Protein AF-A0A5T2RUT2-F1 (afdb_monomer)

Radius of gyration: 15.32 Å; Cα contacts (8 Å, |Δi|>4): 101; chains: 1; bounding box: 31×26×52 Å

Foldseek 3Di:
DPPPDDDFPDPDKDFFFAKDQCVDLWHWDDDPDLDPPLDDPHSIDHRVSQVVSCVVVVHHTFGFDDDPNDTPDDDNHGGGDIDRDDVVVVVVVVVVD

pLDDT: mean 83.81, std 8.67, range [46.22, 92.75]

Sequence (97 aa):
MKNNIRFDLSDYLIHFFRDVNLETGSHIYLPEHCGFNNQHHACFIDAKYLLRLSLRSHKIFSSWSYRNGQRTVYGDSPVVCFTDMPIAAYLETGVRR

Solvent-accessible surface area (backbone atoms only — not comparable to full-atom values): 6435 Å² total; per-residue (Å²): 133,83,91,76,77,85,82,78,65,49,101,51,77,45,68,84,72,61,70,39,46,56,88,46,104,58,45,62,82,73,65,97,71,63,53,91,96,43,83,78,94,58,60,63,41,52,25,67,54,54,52,52,45,25,67,76,67,75,44,86,71,44,41,70,48,70,56,94,92,38,76,70,63,77,81,94,64,62,46,77,67,73,41,61,58,45,67,68,60,49,52,54,54,62,72,74,104

Mean predicted aligned error: 6.39 Å

Structure (mmCIF, N/CA/C/O backbone):
data_AF-A0A5T2RUT2-F1
#
_entry.id   AF-A0A5T2RUT2-F1
#
loop_
_atom_site.group_PDB
_atom_site.id
_atom_site.type_symbol
_atom_site.label_atom_id
_atom_site.label_alt_id
_atom_site.label_comp_id
_atom_site.label_asym_id
_atom_site.label_entity_id
_atom_site.label_seq_id
_atom_site.pdbx_PDB_ins_code
_atom_site.Cartn_x
_atom_site.Cartn_y
_atom_site.Cartn_z
_atom_site.occupancy
_atom_site.B_iso_or_equiv
_atom_site.auth_seq_id
_atom_site.auth_comp_id
_atom_site.auth_asym_id
_atom_site.auth_atom_id
_atom_site.pdbx_PDB_model_num
ATOM 1 N N . MET A 1 1 ? -2.423 -6.894 32.692 1.00 48.62 1 MET A N 1
ATOM 2 C CA . MET A 1 1 ? -3.480 -6.483 31.742 1.00 48.62 1 MET A CA 1
ATOM 3 C C . MET A 1 1 ? -3.324 -7.353 30.497 1.00 48.62 1 MET A C 1
ATOM 5 O O . MET A 1 1 ? -2.282 -7.266 29.862 1.00 48.62 1 MET A O 1
ATOM 9 N N . LYS A 1 2 ? -4.242 -8.292 30.221 1.00 46.22 2 LYS A N 1
ATOM 10 C CA . LYS A 1 2 ? -4.143 -9.151 29.025 1.00 46.22 2 LYS A CA 1
ATOM 11 C C . LYS A 1 2 ? -4.673 -8.360 27.830 1.00 46.22 2 LYS A C 1
ATOM 13 O O . LYS A 1 2 ? -5.882 -8.233 27.684 1.00 46.22 2 LYS A O 1
ATOM 18 N N . ASN A 1 3 ? -3.780 -7.832 27.001 1.00 56.50 3 ASN A N 1
ATOM 19 C CA . ASN A 1 3 ? -4.122 -7.066 25.799 1.00 56.50 3 ASN A CA 1
ATOM 20 C C . ASN A 1 3 ? -4.520 -7.995 24.626 1.00 56.50 3 ASN A C 1
ATOM 22 O O . ASN A 1 3 ? -4.056 -7.828 23.505 1.00 56.50 3 ASN A O 1
ATOM 26 N N . ASN A 1 4 ? -5.321 -9.029 24.916 1.00 69.12 4 ASN A N 1
ATOM 27 C CA . ASN A 1 4 ? -5.673 -10.106 23.979 1.00 69.12 4 ASN A CA 1
ATOM 28 C C . ASN A 1 4 ? -7.124 -10.010 23.480 1.00 69.12 4 ASN A C 1
ATOM 30 O O . ASN A 1 4 ? -7.567 -10.880 22.736 1.00 69.12 4 ASN A O 1
ATOM 34 N N . ILE A 1 5 ? -7.879 -8.999 23.916 1.00 70.56 5 ILE A N 1
ATOM 35 C CA . ILE A 1 5 ? -9.245 -8.762 23.446 1.00 70.56 5 ILE A CA 1
ATOM 36 C C . ILE A 1 5 ? -9.151 -7.747 22.313 1.00 70.56 5 ILE A C 1
ATOM 38 O O . ILE A 1 5 ? -8.792 -6.591 22.534 1.00 70.56 5 ILE A O 1
ATOM 42 N N . ARG A 1 6 ? -9.421 -8.213 21.095 1.00 67.12 6 ARG A N 1
ATOM 43 C CA . ARG A 1 6 ? -9.476 -7.380 19.898 1.00 67.12 6 ARG A CA 1
ATOM 44 C C . ARG A 1 6 ? -10.857 -6.728 19.820 1.00 67.12 6 ARG A C 1
ATOM 46 O O . ARG A 1 6 ? -11.861 -7.429 19.888 1.00 67.12 6 ARG A O 1
ATOM 53 N N . PHE A 1 7 ? -10.887 -5.403 19.713 1.00 72.38 7 PHE A N 1
ATOM 54 C CA . PHE A 1 7 ? -12.104 -4.630 19.476 1.00 72.38 7 PHE A CA 1
ATOM 55 C C . PHE A 1 7 ? -12.096 -4.182 18.023 1.00 72.38 7 PHE A C 1
ATOM 57 O O . PHE A 1 7 ? -11.311 -3.303 17.668 1.00 72.38 7 PHE A O 1
ATOM 64 N N . ASP A 1 8 ? -12.935 -4.817 17.211 1.00 78.62 8 ASP A N 1
ATOM 65 C CA . ASP A 1 8 ? -13.088 -4.445 15.812 1.00 78.62 8 ASP A CA 1
ATOM 66 C C . ASP A 1 8 ? -14.093 -3.290 15.686 1.00 78.62 8 ASP A C 1
ATOM 68 O O . ASP A 1 8 ? -15.153 -3.295 16.316 1.00 78.62 8 ASP A O 1
ATOM 72 N N . LEU A 1 9 ? -13.730 -2.263 14.920 1.00 81.31 9 LEU A N 1
ATOM 73 C CA . LEU A 1 9 ? -14.555 -1.072 14.689 1.00 81.31 9 LEU A CA 1
ATOM 74 C C . LEU A 1 9 ? -15.452 -1.227 13.454 1.00 81.31 9 LEU A C 1
ATOM 76 O O . LEU A 1 9 ? -16.380 -0.435 13.271 1.00 81.31 9 LEU A O 1
ATOM 80 N N . SER A 1 10 ? -15.174 -2.216 12.603 1.00 81.62 10 SER A N 1
ATOM 81 C CA . SER A 1 10 ? -15.958 -2.547 11.419 1.00 81.62 10 SER A CA 1
ATOM 82 C C . SER A 1 10 ? -15.763 -4.005 10.990 1.00 81.62 10 SER A C 1
ATOM 84 O O . SER A 1 10 ? -14.784 -4.651 11.350 1.00 81.62 10 SER A O 1
ATOM 86 N N . ASP A 1 11 ? -16.661 -4.506 10.140 1.00 84.50 11 ASP A N 1
ATOM 87 C CA . ASP A 1 11 ? -16.533 -5.839 9.530 1.00 84.50 11 ASP A CA 1
ATOM 88 C C . ASP A 1 11 ? -15.484 -5.889 8.397 1.00 84.50 11 ASP A C 1
ATOM 90 O O . ASP A 1 11 ? -15.310 -6.922 7.743 1.00 84.50 11 ASP A O 1
ATOM 94 N N . TYR A 1 12 ? -14.791 -4.777 8.120 1.00 84.00 12 TYR A N 1
ATOM 95 C CA . TYR A 1 12 ? -13.905 -4.634 6.969 1.00 84.00 12 TYR A CA 1
ATOM 96 C C . TYR A 1 12 ? -12.485 -4.248 7.376 1.00 84.00 12 TYR A C 1
ATOM 98 O O . TYR A 1 12 ? -12.248 -3.324 8.146 1.00 84.00 12 TYR A O 1
ATOM 106 N N . LEU A 1 13 ? -11.506 -4.903 6.752 1.00 87.81 13 LEU A N 1
ATOM 107 C CA . LEU A 1 13 ? -10.115 -4.471 6.803 1.00 87.81 13 LEU A CA 1
ATOM 108 C C . LEU A 1 13 ? -9.792 -3.620 5.581 1.00 87.81 13 LEU A C 1
ATOM 110 O O . LEU A 1 13 ? -10.037 -4.018 4.442 1.00 87.81 13 LEU A O 1
ATOM 114 N N . ILE A 1 14 ? -9.190 -2.462 5.821 1.00 87.31 14 ILE A N 1
ATOM 115 C CA . ILE A 1 14 ? -8.832 -1.512 4.774 1.00 87.31 14 ILE A CA 1
ATOM 116 C C . ILE A 1 14 ? -7.324 -1.566 4.543 1.00 87.31 14 ILE A C 1
ATOM 118 O O . ILE A 1 14 ? -6.527 -1.426 5.472 1.00 87.31 14 ILE A O 1
ATOM 122 N N . HIS A 1 15 ? -6.935 -1.724 3.280 1.00 90.38 15 HIS A N 1
ATOM 123 C CA . HIS A 1 15 ? -5.583 -1.475 2.793 1.00 90.38 15 HIS A CA 1
ATOM 124 C C . HIS A 1 15 ? -5.616 -0.267 1.855 1.00 90.38 15 HIS A C 1
ATOM 126 O O . HIS A 1 15 ? -6.525 -0.148 1.034 1.00 90.38 15 HIS A O 1
ATOM 132 N N . PHE A 1 16 ? -4.630 0.622 1.961 1.00 87.69 16 PHE A N 1
ATOM 133 C CA . PHE A 1 16 ? -4.544 1.813 1.120 1.00 87.69 16 PHE A CA 1
ATOM 134 C C . PHE A 1 16 ? -3.203 1.881 0.397 1.00 87.69 16 PHE A C 1
ATOM 136 O O . PHE A 1 16 ? -2.164 1.502 0.935 1.00 87.69 16 PHE A O 1
ATOM 143 N N . PHE A 1 17 ? -3.235 2.430 -0.815 1.00 90.44 17 PHE A N 1
ATOM 144 C CA . PHE A 1 17 ? -2.043 2.742 -1.592 1.00 90.44 17 PHE A CA 1
ATOM 145 C C . PHE A 1 17 ? -1.698 4.225 -1.457 1.00 90.44 17 PHE A C 1
ATOM 147 O O . PHE A 1 17 ? -2.566 5.065 -1.217 1.00 90.44 17 PHE A O 1
ATOM 154 N N . ARG A 1 18 ? -0.416 4.541 -1.623 1.00 88.94 18 ARG A N 1
ATOM 155 C CA . ARG A 1 18 ? 0.118 5.903 -1.701 1.00 88.94 18 ARG A CA 1
ATOM 156 C C . ARG A 1 18 ? 0.956 6.030 -2.963 1.00 88.94 18 ARG A C 1
ATOM 158 O O . ARG A 1 18 ? 1.371 5.010 -3.512 1.00 88.94 18 ARG A O 1
ATOM 165 N N . ASP A 1 19 ? 1.253 7.256 -3.359 1.00 90.38 19 ASP A N 1
ATOM 166 C CA . ASP A 1 19 ? 2.230 7.481 -4.414 1.00 90.38 19 ASP A CA 1
ATOM 167 C C . ASP A 1 19 ? 3.625 7.102 -3.907 1.00 90.38 19 ASP A C 1
ATOM 169 O O . ASP A 1 19 ? 3.959 7.328 -2.735 1.00 90.38 19 ASP A O 1
ATOM 173 N N . VAL A 1 20 ? 4.432 6.484 -4.765 1.00 90.62 20 VAL A N 1
ATOM 174 C CA . VAL A 1 20 ? 5.746 5.933 -4.417 1.00 90.62 20 VAL A CA 1
ATOM 175 C C . VAL A 1 20 ? 6.797 6.443 -5.386 1.00 90.62 20 VAL A C 1
ATOM 177 O O . VAL A 1 20 ? 6.620 6.367 -6.593 1.00 90.62 20 VAL A O 1
ATOM 180 N N . ASN A 1 21 ? 7.933 6.887 -4.851 1.00 89.75 21 ASN A N 1
ATOM 181 C CA . ASN A 1 21 ? 9.134 7.126 -5.638 1.00 89.75 21 ASN A CA 1
ATOM 182 C C . ASN A 1 21 ? 10.111 5.953 -5.449 1.00 89.75 21 ASN A C 1
ATOM 184 O O . ASN A 1 21 ? 10.604 5.727 -4.339 1.00 89.75 21 ASN A O 1
ATOM 188 N N . LEU A 1 22 ? 10.375 5.219 -6.530 1.00 87.94 22 LEU A N 1
ATOM 189 C CA . LEU A 1 22 ? 11.245 4.041 -6.558 1.00 87.94 22 LEU A CA 1
ATOM 190 C C . LEU A 1 22 ? 12.735 4.366 -6.361 1.00 87.94 22 LEU A C 1
ATOM 192 O O . LEU A 1 22 ? 13.497 3.476 -6.006 1.00 87.94 22 LEU A O 1
ATOM 196 N N . GLU A 1 23 ? 13.153 5.621 -6.528 1.00 87.62 23 GLU A N 1
ATOM 197 C CA . GLU A 1 23 ? 14.548 6.054 -6.332 1.00 87.62 23 GLU A CA 1
ATOM 198 C C . GLU A 1 23 ? 14.866 6.409 -4.873 1.00 87.62 23 GLU A C 1
ATOM 200 O O . GLU A 1 23 ? 16.007 6.692 -4.514 1.00 87.62 23 GLU A O 1
ATOM 205 N N . THR A 1 24 ? 13.854 6.410 -4.006 1.00 83.12 24 THR A N 1
ATOM 206 C CA . THR A 1 24 ? 14.025 6.744 -2.589 1.00 83.12 24 THR A CA 1
ATOM 207 C C . THR A 1 24 ? 14.254 5.494 -1.739 1.00 83.12 24 THR A C 1
ATOM 209 O O . THR A 1 24 ? 13.926 4.371 -2.125 1.00 83.12 24 THR A O 1
ATOM 212 N N . GLY A 1 25 ? 14.715 5.683 -0.499 1.00 77.25 25 GLY A N 1
ATOM 213 C CA . GLY A 1 25 ? 14.826 4.615 0.510 1.00 77.25 25 GLY A CA 1
ATOM 214 C C . GLY A 1 25 ? 13.486 4.010 0.960 1.00 77.25 25 GLY A C 1
ATOM 215 O O . GLY A 1 25 ? 13.410 3.354 1.994 1.00 77.25 25 GLY A O 1
ATOM 216 N N . SER A 1 26 ? 12.394 4.273 0.245 1.00 80.62 26 SER A N 1
ATOM 217 C CA . SER A 1 26 ? 11.064 3.724 0.510 1.00 80.62 26 SER A CA 1
ATOM 218 C C . SER A 1 26 ? 10.382 3.247 -0.767 1.00 80.62 26 SER A C 1
ATOM 220 O O . SER A 1 26 ? 9.165 3.392 -0.938 1.00 80.62 26 SER A O 1
ATOM 222 N N . HIS A 1 27 ? 11.194 2.666 -1.647 1.00 84.88 27 HIS A N 1
ATOM 223 C CA . HIS A 1 27 ? 10.750 1.906 -2.800 1.00 84.88 27 HIS A CA 1
ATOM 224 C C . HIS A 1 27 ? 9.904 0.698 -2.377 1.00 84.88 27 HIS A C 1
ATOM 226 O O . HIS A 1 27 ? 9.944 0.231 -1.233 1.00 84.88 27 HIS A O 1
ATOM 232 N N . ILE A 1 28 ? 9.123 0.206 -3.330 1.00 89.31 28 ILE A N 1
ATOM 233 C CA . ILE A 1 28 ? 8.330 -1.014 -3.207 1.00 89.31 28 ILE A CA 1
ATOM 234 C C . ILE A 1 28 ? 8.858 -2.051 -4.191 1.00 89.31 28 ILE A C 1
ATOM 236 O O . ILE A 1 28 ? 9.470 -1.705 -5.200 1.00 89.31 28 ILE A O 1
ATOM 240 N N . TYR A 1 29 ? 8.574 -3.318 -3.918 1.00 86.50 29 TYR A N 1
ATOM 241 C CA . TYR A 1 29 ? 8.922 -4.405 -4.821 1.00 86.50 29 TYR A CA 1
ATOM 242 C C . TYR A 1 29 ? 7.771 -4.650 -5.794 1.00 86.50 29 TYR A C 1
ATOM 244 O O . TYR A 1 29 ? 6.712 -5.152 -5.411 1.00 86.50 29 TYR A O 1
ATOM 252 N N . LEU A 1 30 ? 7.980 -4.277 -7.055 1.00 85.12 30 LEU A N 1
ATOM 253 C CA . LEU A 1 30 ? 7.069 -4.596 -8.149 1.00 85.12 30 LEU A CA 1
ATOM 254 C C . LEU A 1 30 ? 7.550 -5.857 -8.880 1.00 85.12 30 LEU A C 1
ATOM 256 O O . LEU A 1 30 ? 8.755 -6.098 -8.954 1.00 85.12 30 LEU A O 1
ATOM 260 N N . PRO A 1 31 ? 6.631 -6.675 -9.418 1.00 82.50 31 PRO A N 1
ATOM 261 C CA . PRO A 1 31 ? 7.010 -7.801 -10.254 1.00 82.50 31 PRO A CA 1
ATOM 262 C C . PRO A 1 31 ? 7.640 -7.289 -11.552 1.00 82.50 31 PRO A C 1
ATOM 264 O O . PRO A 1 31 ? 7.176 -6.297 -12.116 1.00 82.50 31 PRO A O 1
ATOM 267 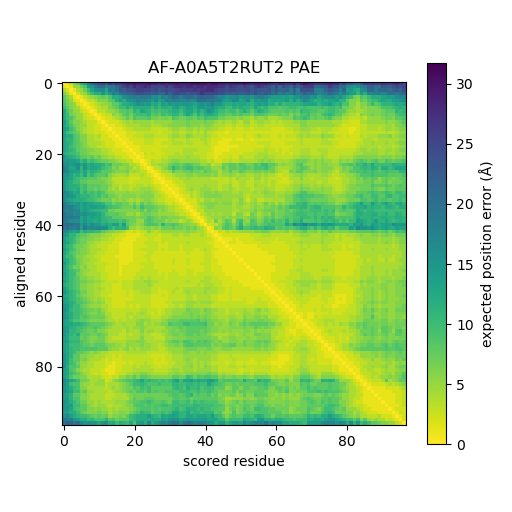N N . GLU A 1 32 ? 8.633 -8.021 -12.058 1.00 81.25 32 GLU A N 1
ATOM 268 C CA . GLU A 1 32 ? 9.294 -7.743 -13.344 1.00 81.25 32 GLU A CA 1
ATOM 269 C C . GLU A 1 32 ? 8.280 -7.571 -14.487 1.00 81.25 32 GLU A C 1
ATOM 271 O O . GLU A 1 32 ? 8.413 -6.698 -15.344 1.00 81.25 32 GLU A O 1
ATOM 276 N N . HIS A 1 33 ? 7.199 -8.353 -14.449 1.00 82.56 33 HIS A N 1
ATOM 277 C CA . HIS A 1 33 ? 6.081 -8.242 -15.373 1.00 82.56 33 HIS A CA 1
ATOM 278 C C . HIS A 1 33 ? 4.787 -7.904 -14.627 1.00 82.56 33 HIS A C 1
ATOM 280 O O . HIS A 1 33 ? 4.182 -8.743 -13.961 1.00 82.56 33 HIS A O 1
ATOM 286 N N . CYS A 1 34 ? 4.321 -6.665 -14.788 1.00 84.81 34 CYS A N 1
ATOM 287 C CA . CYS A 1 34 ? 3.047 -6.186 -14.237 1.00 84.81 34 CYS A CA 1
ATOM 288 C C . CYS A 1 34 ? 1.818 -6.578 -15.097 1.00 84.81 34 CYS A C 1
ATOM 290 O O . CYS A 1 34 ? 0.669 -6.352 -14.702 1.00 84.81 34 CYS A O 1
ATOM 292 N N . GLY A 1 35 ? 2.052 -7.204 -16.256 1.00 82.12 35 GLY A N 1
ATOM 293 C CA . GLY A 1 35 ? 1.023 -7.684 -17.178 1.00 82.12 35 GLY A CA 1
ATOM 294 C C . GLY A 1 35 ? 0.539 -6.639 -18.190 1.00 82.12 35 GLY A C 1
ATOM 295 O O . GLY A 1 35 ? 0.903 -5.462 -18.151 1.00 82.12 35 GLY A O 1
ATOM 296 N N . PHE A 1 36 ? -0.298 -7.085 -19.128 1.00 78.69 36 PHE A N 1
ATOM 297 C CA . PHE A 1 36 ? -0.828 -6.242 -20.202 1.00 78.69 36 PHE A CA 1
ATOM 298 C C . PHE A 1 36 ? -1.660 -5.070 -19.648 1.00 78.69 36 PHE A C 1
ATOM 300 O O . PHE A 1 36 ? -2.482 -5.252 -18.743 1.00 78.69 36 PHE A O 1
ATOM 307 N N . ASN A 1 37 ? -1.455 -3.871 -20.205 1.00 80.06 37 ASN A N 1
ATOM 308 C CA . ASN A 1 37 ? -2.038 -2.593 -19.760 1.00 80.06 37 ASN A CA 1
ATOM 309 C C . ASN A 1 37 ? -1.658 -2.132 -18.338 1.00 80.06 37 ASN A C 1
ATOM 311 O O . ASN A 1 37 ? -2.275 -1.209 -17.803 1.00 80.06 37 ASN A O 1
ATOM 315 N N . ASN A 1 38 ? -0.620 -2.716 -17.740 1.00 81.69 38 ASN A N 1
ATOM 316 C CA . ASN A 1 38 ? -0.014 -2.245 -16.496 1.00 81.69 38 ASN A CA 1
ATOM 317 C C . ASN A 1 38 ? 1.480 -1.962 -16.710 1.00 81.69 38 ASN A C 1
ATOM 319 O O . ASN A 1 38 ? 2.334 -2.506 -16.022 1.00 81.69 38 ASN A O 1
ATOM 323 N N . GLN A 1 39 ? 1.800 -1.145 -17.709 1.00 77.50 39 GLN A N 1
ATOM 324 C CA . GLN A 1 39 ? 3.164 -0.663 -17.908 1.00 77.50 39 GLN A CA 1
ATOM 325 C C . GLN A 1 39 ? 3.369 0.592 -17.054 1.00 77.50 39 GLN A C 1
ATOM 327 O O . GLN A 1 39 ? 2.506 1.474 -17.037 1.00 77.50 39 GLN A O 1
ATOM 332 N N . HIS A 1 40 ? 4.499 0.667 -16.357 1.00 79.31 40 HIS A N 1
ATOM 333 C CA . HIS A 1 40 ? 4.990 1.890 -15.733 1.00 79.31 40 HIS A CA 1
ATOM 334 C C . HIS A 1 40 ? 6.374 2.170 -16.321 1.00 79.31 40 HIS A C 1
ATOM 336 O O . HIS A 1 40 ? 7.212 1.278 -16.380 1.00 79.31 40 HIS A O 1
ATOM 342 N N . HIS A 1 41 ? 6.598 3.392 -16.797 1.00 69.19 41 HIS A N 1
ATOM 343 C CA . HIS A 1 41 ? 7.898 3.824 -17.335 1.00 69.19 41 HIS A CA 1
ATOM 344 C C . HIS A 1 41 ? 8.536 4.926 -16.484 1.00 69.19 41 HIS A C 1
ATOM 346 O O . HIS A 1 41 ? 9.581 5.460 -16.839 1.00 69.19 41 HIS A O 1
ATOM 352 N N . ALA A 1 42 ? 7.891 5.283 -15.373 1.00 79.75 42 ALA A N 1
ATOM 353 C CA . ALA A 1 42 ? 8.314 6.350 -14.488 1.00 79.75 42 ALA A CA 1
ATOM 354 C C . ALA A 1 42 ? 8.792 5.778 -13.153 1.00 79.75 42 ALA A C 1
ATOM 356 O O . ALA A 1 42 ? 8.233 4.806 -12.644 1.00 79.75 42 ALA A O 1
ATOM 357 N N . CYS A 1 43 ? 9.783 6.439 -12.559 1.00 86.38 43 CYS A N 1
ATOM 358 C CA . CYS A 1 43 ? 10.237 6.162 -11.197 1.00 86.38 43 CYS A CA 1
ATOM 359 C C . CYS A 1 43 ? 9.192 6.563 -10.141 1.00 86.38 43 CYS A C 1
ATOM 361 O O . CYS A 1 43 ? 9.235 6.080 -9.010 1.00 86.38 43 CYS A O 1
ATOM 363 N N . PHE A 1 44 ? 8.247 7.435 -10.508 1.00 90.62 44 PHE A N 1
ATOM 364 C CA . PHE A 1 44 ? 7.107 7.810 -9.681 1.00 90.62 44 PHE A CA 1
ATOM 365 C C . PHE A 1 44 ? 5.885 6.966 -10.048 1.00 90.62 44 PHE A C 1
ATOM 367 O O . PHE A 1 44 ? 5.441 6.955 -11.196 1.00 90.62 44 PHE A O 1
ATOM 374 N N . ILE A 1 45 ? 5.355 6.250 -9.064 1.00 91.44 45 ILE A N 1
ATOM 375 C CA . ILE A 1 45 ? 4.243 5.320 -9.203 1.00 91.44 45 ILE A CA 1
ATOM 376 C C . ILE A 1 45 ? 3.040 5.873 -8.452 1.00 91.44 45 ILE A C 1
ATOM 378 O O . ILE A 1 45 ? 3.075 5.991 -7.227 1.00 91.44 45 ILE A O 1
ATOM 382 N N . ASP A 1 46 ? 1.956 6.143 -9.175 1.00 91.00 46 ASP A N 1
ATOM 383 C CA . ASP A 1 46 ? 0.717 6.633 -8.576 1.00 91.00 46 ASP A CA 1
ATOM 384 C C . ASP A 1 46 ? 0.016 5.556 -7.733 1.00 91.00 46 ASP A C 1
ATOM 386 O O . ASP A 1 46 ? -0.092 4.385 -8.121 1.00 91.00 46 ASP A O 1
ATOM 390 N N . ALA A 1 47 ? -0.608 5.970 -6.631 1.00 91.44 47 ALA A N 1
ATOM 391 C CA . ALA A 1 47 ? -1.451 5.118 -5.795 1.00 91.44 47 ALA A CA 1
ATOM 392 C C . ALA A 1 47 ? -2.567 4.439 -6.607 1.00 91.44 47 ALA A C 1
ATOM 394 O O . ALA A 1 47 ? -2.886 3.265 -6.406 1.00 91.44 47 ALA A O 1
ATOM 395 N N . LYS A 1 48 ? -3.150 5.171 -7.568 1.00 91.50 48 LYS A N 1
ATOM 396 C CA . LYS A 1 48 ? -4.206 4.667 -8.463 1.00 91.50 48 LYS A CA 1
ATOM 397 C C . LYS A 1 48 ? -3.698 3.552 -9.373 1.00 91.50 48 LYS A C 1
ATOM 399 O O . LYS A 1 48 ? -4.427 2.593 -9.630 1.00 91.50 48 LYS A O 1
ATOM 404 N N . TYR A 1 49 ? -2.456 3.660 -9.844 1.00 91.94 49 TYR A N 1
ATOM 405 C CA . TYR A 1 49 ? -1.827 2.607 -10.630 1.00 91.94 49 TYR A CA 1
ATOM 406 C C . TYR A 1 49 ? -1.654 1.340 -9.787 1.00 91.94 49 TYR A C 1
ATOM 408 O O . TYR A 1 49 ? -2.034 0.263 -10.239 1.00 91.94 49 TYR A O 1
ATOM 416 N N . LEU A 1 50 ? -1.167 1.465 -8.548 1.00 92.38 50 LEU A N 1
ATOM 417 C CA . LEU A 1 50 ? -1.002 0.330 -7.631 1.00 92.38 50 LEU A CA 1
ATOM 418 C C . LEU A 1 50 ? -2.333 -0.339 -7.280 1.00 92.38 50 LEU A C 1
ATOM 420 O O . LEU A 1 50 ? -2.427 -1.568 -7.274 1.00 92.38 50 LEU A O 1
ATOM 424 N N . LEU A 1 51 ? -3.390 0.451 -7.080 1.00 92.75 51 LEU A N 1
ATOM 425 C CA . LEU A 1 51 ? -4.741 -0.076 -6.905 1.00 92.75 51 LEU A CA 1
ATOM 426 C C . LEU A 1 51 ? -5.194 -0.870 -8.137 1.00 92.75 51 LEU A C 1
ATOM 428 O O . LEU A 1 51 ? -5.641 -2.007 -8.020 1.00 92.75 51 LEU A O 1
ATOM 432 N N . ARG A 1 52 ? -5.036 -0.316 -9.342 1.00 91.88 52 ARG A N 1
ATOM 433 C CA . ARG A 1 52 ? -5.394 -1.031 -10.574 1.00 91.88 52 ARG A CA 1
ATOM 434 C C . ARG A 1 52 ? -4.577 -2.312 -10.740 1.00 91.88 52 ARG A C 1
ATOM 436 O O . ARG A 1 52 ? -5.135 -3.352 -11.086 1.00 91.88 52 ARG A O 1
ATOM 443 N N . LEU A 1 53 ? -3.270 -2.243 -10.503 1.00 92.56 53 LEU A N 1
ATOM 444 C CA . LEU A 1 53 ? -2.368 -3.381 -10.616 1.00 92.56 53 LEU A CA 1
ATOM 445 C C . LEU A 1 53 ? -2.744 -4.478 -9.617 1.00 92.56 53 LEU A C 1
ATOM 447 O O . LEU A 1 53 ? -2.788 -5.644 -10.001 1.00 92.56 53 LEU A O 1
ATOM 451 N N . SER A 1 54 ? -3.063 -4.125 -8.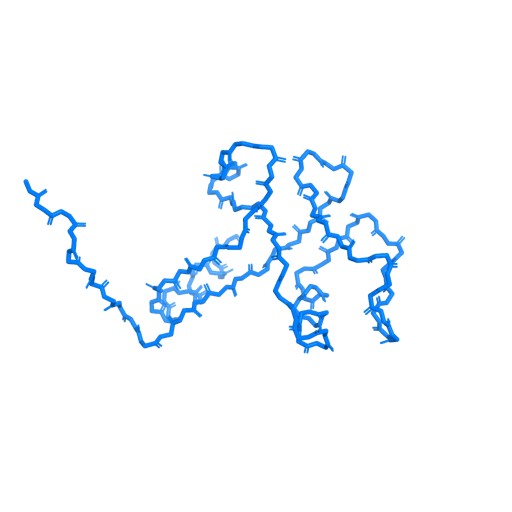370 1.00 92.50 54 SER A N 1
ATOM 452 C CA . SER A 1 54 ? -3.435 -5.102 -7.336 1.00 92.50 54 SER A CA 1
ATOM 453 C C . SER A 1 54 ? -4.727 -5.838 -7.670 1.00 92.50 54 SER A C 1
ATOM 455 O O . SER A 1 54 ? -4.775 -7.064 -7.583 1.00 92.50 54 SER A O 1
ATOM 457 N N . LEU A 1 55 ? -5.732 -5.116 -8.171 1.00 91.94 55 LEU A N 1
ATOM 458 C CA . LEU A 1 55 ? -6.983 -5.710 -8.641 1.00 91.94 55 LEU A CA 1
ATOM 459 C C . LEU A 1 55 ? -6.768 -6.627 -9.853 1.00 91.94 55 LEU A C 1
ATOM 461 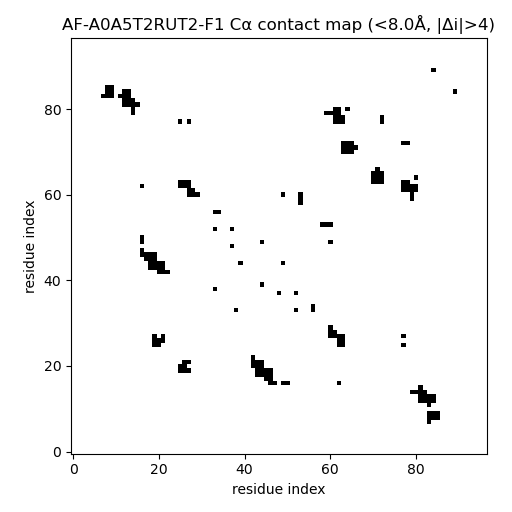O O . LEU A 1 55 ? -7.287 -7.738 -9.875 1.00 91.94 55 LEU A O 1
ATOM 465 N N . ARG A 1 56 ? -5.983 -6.195 -10.851 1.00 90.81 56 ARG A N 1
ATOM 466 C CA . ARG A 1 56 ? -5.752 -6.975 -12.084 1.00 90.81 56 ARG A CA 1
ATOM 467 C C . ARG A 1 56 ? -4.848 -8.187 -11.883 1.00 90.81 56 ARG A C 1
ATOM 469 O O . ARG A 1 56 ? -4.976 -9.160 -12.614 1.00 90.81 56 ARG A O 1
ATOM 476 N N . SER A 1 57 ? -3.910 -8.107 -10.945 1.00 89.69 57 SER A N 1
ATOM 477 C CA . SER A 1 57 ? -2.983 -9.201 -10.637 1.00 89.69 57 SER A CA 1
ATOM 478 C C . SER A 1 57 ? -3.481 -10.116 -9.519 1.00 89.69 57 SER A C 1
ATOM 480 O O . SER A 1 57 ? -2.844 -11.134 -9.262 1.00 89.69 57 SER A O 1
ATOM 482 N N . HIS A 1 58 ? -4.593 -9.766 -8.862 1.00 90.50 58 HIS A N 1
ATOM 483 C CA . HIS A 1 58 ? -5.104 -10.438 -7.665 1.00 90.50 58 HIS A CA 1
ATOM 484 C C . HIS A 1 58 ? -4.051 -10.545 -6.545 1.00 90.50 58 HIS A C 1
ATOM 486 O O . HIS A 1 58 ? -3.974 -11.551 -5.841 1.00 90.50 58 HIS A O 1
ATOM 492 N N . LYS A 1 59 ? -3.212 -9.512 -6.390 1.00 90.12 59 LYS A N 1
ATOM 493 C CA . LYS A 1 59 ? -2.123 -9.462 -5.403 1.00 90.12 59 LYS A CA 1
ATOM 494 C C . LYS A 1 59 ? -2.100 -8.122 -4.686 1.00 90.12 59 LYS A C 1
ATOM 496 O O . LYS A 1 59 ? -2.253 -7.080 -5.310 1.00 90.12 59 LYS A O 1
ATOM 501 N N . ILE A 1 60 ? -1.851 -8.147 -3.382 1.00 91.94 60 ILE A N 1
ATOM 502 C CA . ILE A 1 60 ? -1.612 -6.936 -2.590 1.00 91.94 60 ILE A CA 1
ATOM 503 C C . ILE A 1 60 ? -0.103 -6.699 -2.523 1.00 91.94 60 ILE A C 1
ATOM 505 O O . ILE A 1 60 ? 0.663 -7.640 -2.318 1.00 91.94 60 ILE A O 1
ATOM 509 N N . PHE A 1 61 ? 0.319 -5.449 -2.696 1.00 90.81 61 PHE A N 1
ATOM 510 C CA . PHE A 1 61 ? 1.730 -5.070 -2.668 1.00 90.81 61 PHE A CA 1
ATOM 511 C C . PHE A 1 61 ? 2.108 -4.506 -1.302 1.00 90.81 61 PHE A C 1
ATOM 513 O O . PHE A 1 61 ? 1.374 -3.704 -0.722 1.00 90.81 61 PHE A O 1
ATOM 520 N N . SER A 1 62 ? 3.265 -4.916 -0.788 1.00 92.00 62 SER A N 1
ATOM 521 C CA . SER A 1 62 ? 3.822 -4.337 0.429 1.00 92.00 62 SER A CA 1
ATOM 522 C C . SER A 1 62 ? 4.317 -2.918 0.161 1.00 92.00 62 SER A C 1
ATOM 524 O O . SER A 1 62 ? 4.865 -2.608 -0.899 1.00 92.00 62 SER A O 1
ATOM 526 N N . SER A 1 63 ? 4.118 -2.034 1.134 1.00 91.25 63 SER A N 1
ATOM 527 C CA . SER A 1 63 ? 4.614 -0.665 1.056 1.00 91.25 63 SER A CA 1
ATOM 528 C C . SER A 1 63 ? 4.996 -0.121 2.428 1.00 91.25 63 SER A C 1
ATOM 530 O O . SER A 1 63 ? 4.752 -0.727 3.472 1.00 91.25 63 SER A O 1
ATOM 532 N N . TRP A 1 64 ? 5.659 1.029 2.422 1.00 90.62 64 TRP A N 1
ATOM 533 C CA . TRP A 1 64 ? 6.025 1.735 3.640 1.00 90.62 64 TRP A CA 1
ATOM 534 C C . TRP A 1 64 ? 4.870 2.624 4.089 1.00 90.62 64 TRP A C 1
ATOM 536 O O . TRP A 1 64 ? 4.393 3.459 3.314 1.00 90.62 64 TRP A O 1
ATOM 546 N N . SER A 1 65 ? 4.456 2.471 5.346 1.00 86.25 65 SER A N 1
ATOM 547 C CA . SER A 1 65 ? 3.455 3.338 5.968 1.00 86.25 65 SER A CA 1
ATOM 548 C C . SER A 1 65 ? 4.107 4.572 6.594 1.00 86.25 65 SER A C 1
ATOM 550 O O . SER A 1 65 ? 5.168 4.477 7.220 1.00 86.25 65 SER A O 1
ATOM 552 N N . TYR A 1 66 ? 3.445 5.722 6.465 1.00 84.38 66 TYR A N 1
ATOM 553 C CA . TYR A 1 66 ? 3.914 7.012 6.967 1.00 84.38 66 TYR A CA 1
ATOM 554 C C . TYR A 1 66 ? 2.892 7.677 7.878 1.00 84.38 66 TYR A C 1
ATOM 556 O O . TYR A 1 66 ? 1.689 7.661 7.605 1.00 84.38 66 TYR A O 1
ATOM 564 N N . ARG A 1 67 ? 3.398 8.346 8.913 1.00 81.25 67 ARG A N 1
ATOM 565 C CA . ARG A 1 67 ? 2.640 9.237 9.790 1.00 81.25 67 ARG A CA 1
ATOM 566 C C . ARG A 1 67 ? 3.466 10.498 10.010 1.00 81.25 67 ARG A C 1
ATOM 568 O O . ARG A 1 67 ? 4.631 10.401 10.375 1.00 81.25 67 ARG A O 1
ATOM 575 N N . ASN A 1 68 ? 2.878 11.666 9.754 1.00 82.38 68 ASN A N 1
ATOM 576 C CA . ASN A 1 68 ? 3.553 12.967 9.869 1.00 82.38 68 ASN A CA 1
ATOM 577 C C . ASN A 1 68 ? 4.886 13.029 9.091 1.00 82.38 68 ASN A C 1
ATOM 579 O O . ASN A 1 68 ? 5.901 13.475 9.614 1.00 82.38 68 ASN A O 1
ATOM 583 N N . GLY A 1 69 ? 4.903 12.497 7.863 1.00 82.75 69 GLY A N 1
ATOM 584 C CA . GLY A 1 69 ? 6.101 12.454 7.013 1.00 82.75 69 GLY A CA 1
ATOM 585 C C . GLY A 1 69 ? 7.174 11.443 7.437 1.00 82.75 69 GLY A C 1
ATOM 586 O O . GLY A 1 69 ? 8.143 11.254 6.709 1.00 82.75 69 GLY A O 1
ATOM 587 N N . GLN A 1 70 ? 7.002 10.742 8.562 1.00 84.94 70 GLN A N 1
ATOM 588 C CA . GLN A 1 70 ? 7.959 9.752 9.053 1.00 84.94 70 GLN A CA 1
ATOM 589 C C . GLN A 1 70 ? 7.489 8.320 8.812 1.00 84.94 70 GLN A C 1
ATOM 591 O O . GLN A 1 70 ? 6.301 8.002 8.924 1.00 84.94 70 GLN A O 1
ATOM 596 N N . ARG A 1 71 ? 8.445 7.445 8.493 1.00 86.12 71 ARG A N 1
ATOM 597 C CA . ARG A 1 71 ? 8.220 6.014 8.283 1.00 86.12 71 ARG A CA 1
ATOM 598 C C . AR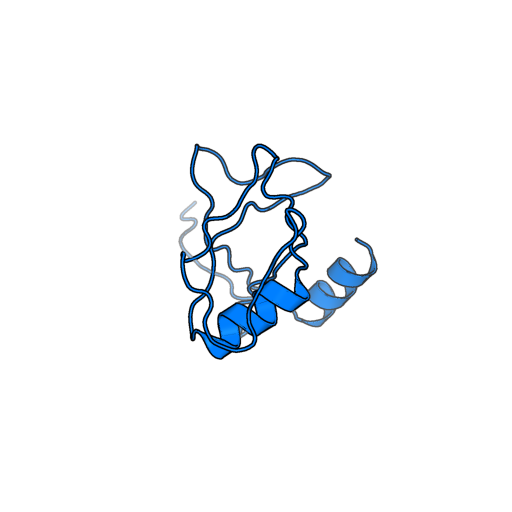G A 1 71 ? 7.830 5.356 9.607 1.00 86.12 71 ARG A C 1
ATOM 600 O O . ARG A 1 71 ? 8.537 5.488 10.598 1.00 86.12 71 ARG A O 1
ATOM 607 N N . THR A 1 72 ? 6.716 4.635 9.607 1.00 87.19 72 THR A N 1
ATOM 608 C CA . THR A 1 72 ? 6.181 3.942 10.800 1.00 87.19 72 THR A CA 1
ATOM 609 C C . THR A 1 72 ? 6.510 2.453 10.827 1.00 87.19 72 THR A C 1
ATOM 611 O O . THR A 1 72 ? 6.405 1.811 11.867 1.00 87.19 72 THR A O 1
ATOM 614 N N . VAL A 1 73 ? 6.920 1.904 9.684 1.00 87.56 73 VAL A N 1
ATOM 615 C CA . VAL A 1 73 ? 7.417 0.533 9.566 1.00 87.56 73 VAL A CA 1
ATOM 616 C C . VAL A 1 73 ? 8.919 0.548 9.844 1.00 87.56 73 VAL A C 1
ATOM 618 O O . VAL A 1 73 ? 9.672 1.296 9.212 1.00 87.56 73 VAL A O 1
ATOM 621 N N . TYR A 1 74 ? 9.351 -0.264 10.803 1.00 84.56 74 TYR A N 1
ATOM 622 C CA . TYR A 1 74 ? 10.758 -0.437 11.160 1.00 84.56 74 TYR A CA 1
ATOM 623 C C . TYR A 1 74 ? 11.372 -1.624 10.402 1.00 84.56 74 TYR A C 1
ATOM 625 O O . TYR A 1 74 ? 10.659 -2.553 10.029 1.00 84.56 74 TYR A O 1
ATOM 633 N N . GLY A 1 75 ? 12.691 -1.590 10.193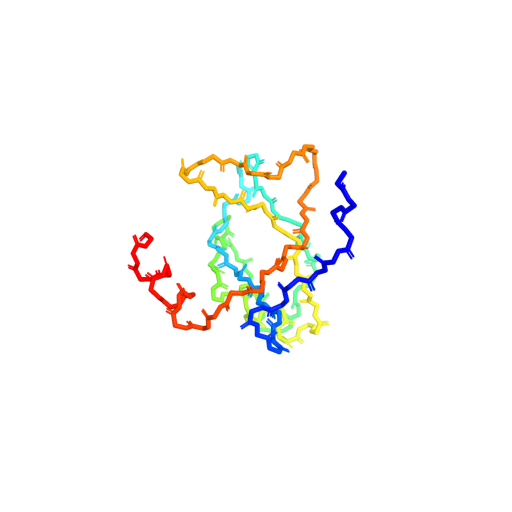 1.00 86.81 75 GLY A N 1
ATOM 634 C CA . GLY A 1 75 ? 13.437 -2.609 9.443 1.00 86.81 75 GLY A CA 1
ATOM 635 C C . GLY A 1 75 ? 13.691 -2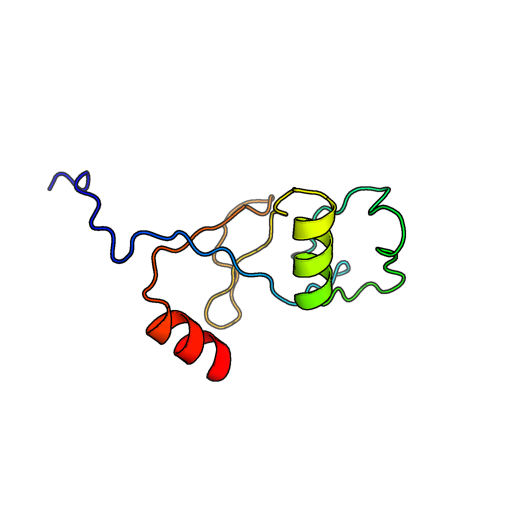.254 7.975 1.00 86.81 75 GLY A C 1
ATOM 636 O O . GLY A 1 75 ? 13.462 -1.118 7.545 1.00 86.81 75 GLY A O 1
ATOM 637 N N . ASP A 1 76 ? 14.175 -3.246 7.226 1.00 87.38 76 ASP A N 1
ATOM 638 C CA . ASP A 1 76 ? 14.686 -3.084 5.853 1.00 87.38 76 ASP A CA 1
ATOM 639 C C . ASP A 1 76 ? 13.697 -3.549 4.776 1.00 87.38 76 ASP A C 1
ATOM 641 O O . ASP A 1 76 ? 13.980 -3.480 3.583 1.00 87.38 76 ASP A O 1
ATOM 645 N N . SER A 1 77 ? 12.517 -4.026 5.180 1.00 88.88 77 SER A N 1
ATOM 646 C CA . SER A 1 77 ? 11.486 -4.519 4.266 1.00 88.88 77 SER A CA 1
ATOM 647 C C . SER A 1 77 ? 10.132 -3.843 4.510 1.00 88.88 77 SER A C 1
ATOM 649 O O . SER A 1 77 ? 9.739 -3.661 5.666 1.00 88.88 77 SER A O 1
ATOM 651 N N . PRO A 1 78 ? 9.391 -3.489 3.442 1.00 91.31 78 PRO A N 1
ATOM 652 C CA . PRO A 1 78 ? 8.030 -2.990 3.556 1.00 91.31 78 PRO A CA 1
ATOM 653 C C . PRO A 1 78 ? 7.076 -4.111 3.981 1.00 91.31 78 PRO A C 1
ATOM 655 O O . PRO A 1 78 ? 7.365 -5.298 3.827 1.00 91.31 78 PRO A O 1
ATOM 658 N N . VAL A 1 79 ? 5.889 -3.735 4.452 1.00 91.44 79 VAL A N 1
ATOM 659 C CA . VAL A 1 79 ? 4.871 -4.681 4.931 1.00 91.44 79 VAL A CA 1
ATOM 660 C C . VAL A 1 79 ? 3.524 -4.424 4.259 1.00 91.44 79 VAL A C 1
ATOM 662 O O . VAL A 1 79 ? 3.288 -3.361 3.682 1.00 91.44 79 VAL A O 1
ATOM 665 N N . VAL A 1 80 ? 2.621 -5.401 4.324 1.00 92.31 80 VAL A N 1
ATOM 666 C CA . VAL A 1 80 ? 1.213 -5.193 3.967 1.00 92.31 80 VAL A CA 1
ATOM 667 C C . VAL A 1 80 ? 0.462 -4.794 5.235 1.00 92.31 80 VAL A C 1
ATOM 669 O O . VAL A 1 80 ? 0.231 -5.620 6.114 1.00 92.31 80 VAL A O 1
ATOM 672 N N . CYS A 1 81 ? 0.119 -3.511 5.352 1.00 88.19 81 CYS A N 1
ATOM 673 C CA . CYS A 1 81 ? -0.639 -2.991 6.489 1.00 88.19 81 CYS A CA 1
ATOM 674 C C . CYS A 1 81 ? -2.145 -3.049 6.230 1.00 88.19 81 CYS A C 1
ATOM 676 O O . CYS A 1 81 ? -2.598 -2.667 5.153 1.00 88.19 81 CYS A O 1
ATOM 678 N N . PHE A 1 82 ? -2.912 -3.413 7.254 1.00 89.19 82 PHE A N 1
ATOM 679 C CA . PHE A 1 82 ? -4.365 -3.273 7.277 1.00 89.19 82 PHE A CA 1
ATOM 680 C C . PHE A 1 82 ? -4.775 -2.392 8.453 1.00 89.19 82 PHE A C 1
ATOM 682 O O . PHE A 1 82 ? -4.105 -2.378 9.488 1.00 89.19 82 PHE A O 1
ATOM 689 N N . THR A 1 83 ? -5.870 -1.660 8.295 1.00 84.19 83 THR A N 1
ATOM 690 C CA . THR A 1 83 ? -6.498 -0.898 9.373 1.00 84.19 83 THR A CA 1
ATOM 691 C C . THR A 1 83 ? -7.968 -1.266 9.468 1.00 84.19 83 THR A C 1
ATOM 693 O O . THR A 1 83 ? -8.633 -1.443 8.449 1.00 84.19 83 THR A O 1
ATOM 696 N N . ASP A 1 84 ? -8.452 -1.392 10.696 1.00 85.94 84 ASP A N 1
ATOM 697 C CA . ASP A 1 84 ? -9.871 -1.524 10.988 1.00 85.94 84 ASP A CA 1
ATOM 698 C C . ASP A 1 84 ? -10.408 -0.156 11.417 1.00 85.94 84 ASP A C 1
ATOM 700 O O . ASP A 1 84 ? -10.488 0.176 12.599 1.00 85.94 84 ASP A O 1
ATOM 704 N N . MET A 1 85 ? -10.640 0.697 10.422 1.00 78.75 85 MET A N 1
ATOM 705 C CA . MET A 1 85 ? -11.087 2.068 10.629 1.00 78.75 85 MET A CA 1
ATOM 706 C C . MET A 1 85 ? -12.476 2.248 10.021 1.00 78.75 85 MET A C 1
ATOM 708 O O . MET A 1 85 ? -12.662 1.883 8.858 1.00 78.75 85 MET A O 1
ATOM 712 N N . PRO A 1 86 ? -13.435 2.870 10.736 1.00 83.31 86 PRO A N 1
ATOM 713 C CA . PRO A 1 86 ? -14.723 3.212 10.151 1.00 83.31 86 PRO A CA 1
ATOM 714 C C . PRO A 1 86 ? -14.542 3.999 8.850 1.00 83.31 86 PRO A C 1
ATOM 716 O O . PRO A 1 86 ? -13.748 4.942 8.787 1.00 83.31 86 PRO A O 1
ATOM 719 N N . ILE A 1 87 ? -15.301 3.644 7.810 1.00 80.25 87 ILE A N 1
ATOM 720 C CA . ILE A 1 87 ? -15.110 4.196 6.459 1.00 80.25 87 ILE A CA 1
ATOM 721 C C . ILE A 1 87 ? -15.212 5.728 6.414 1.00 80.25 87 ILE A C 1
ATOM 723 O O . ILE A 1 87 ? -14.474 6.374 5.675 1.00 80.25 87 ILE A O 1
ATOM 727 N N . ALA A 1 88 ? -16.068 6.322 7.250 1.00 83.19 88 ALA A N 1
ATOM 728 C CA . ALA A 1 88 ? -16.202 7.771 7.363 1.00 83.19 88 ALA A CA 1
ATOM 729 C C . ALA A 1 88 ? -14.897 8.433 7.843 1.00 83.19 88 ALA A C 1
ATOM 731 O O . ALA A 1 88 ? -14.429 9.387 7.224 1.00 83.19 88 ALA A O 1
ATOM 732 N N . ALA A 1 89 ? -14.262 7.873 8.879 1.00 80.94 89 ALA A N 1
ATOM 733 C CA . ALA A 1 89 ? -12.978 8.355 9.384 1.00 80.94 89 ALA A CA 1
ATOM 734 C C . ALA A 1 89 ? -11.851 8.147 8.357 1.00 80.94 89 ALA A C 1
ATOM 736 O O . ALA A 1 89 ? -10.951 8.983 8.234 1.00 80.94 89 ALA A O 1
ATOM 737 N N . TYR A 1 90 ? -11.907 7.057 7.580 1.00 80.94 90 TYR A N 1
ATOM 738 C CA . TYR A 1 90 ? -10.988 6.816 6.463 1.00 80.94 90 TYR A CA 1
ATOM 739 C C . TYR A 1 90 ? -11.086 7.882 5.377 1.00 80.94 90 TYR A C 1
ATOM 741 O O . TYR A 1 90 ? -10.062 8.447 4.990 1.00 80.94 90 TYR A O 1
ATOM 749 N N . LEU A 1 91 ? -12.300 8.211 4.939 1.00 82.00 91 LEU A N 1
ATOM 750 C CA . LEU A 1 91 ? -12.520 9.258 3.944 1.00 82.00 91 LEU A CA 1
ATOM 751 C C . LEU A 1 91 ? -12.063 10.628 4.460 1.00 82.00 91 LEU A C 1
ATOM 753 O O . LEU A 1 91 ? -11.341 11.331 3.756 1.00 82.00 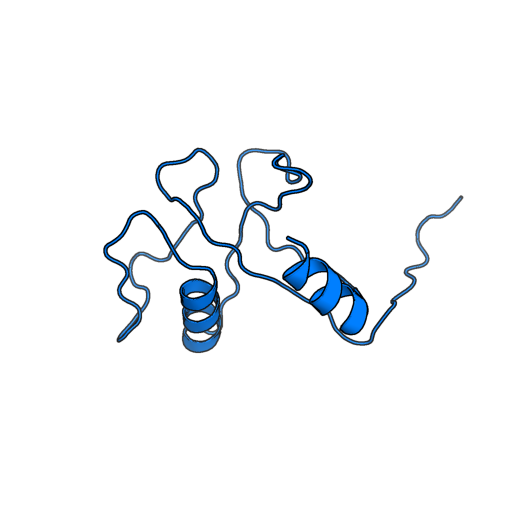91 LEU A O 1
ATOM 757 N N . GLU A 1 92 ? -12.404 10.980 5.700 1.00 84.12 92 GLU A N 1
ATOM 758 C CA . GLU A 1 92 ? -11.974 12.234 6.331 1.00 84.12 92 GLU A CA 1
ATOM 759 C C . GLU A 1 92 ? -10.442 12.351 6.390 1.00 84.12 92 GLU A C 1
ATOM 761 O O . GLU A 1 92 ? -9.876 13.383 6.024 1.00 84.12 92 GLU A O 1
ATOM 766 N N . THR A 1 93 ? -9.759 11.274 6.790 1.00 78.31 93 THR A N 1
ATOM 767 C CA . THR A 1 93 ? -8.289 11.216 6.850 1.00 78.31 93 THR A CA 1
ATOM 768 C C . THR A 1 93 ? -7.656 11.318 5.462 1.00 78.31 93 THR A C 1
ATOM 770 O O . THR A 1 93 ? -6.612 11.947 5.307 1.00 78.31 93 THR A O 1
ATOM 773 N N . GLY A 1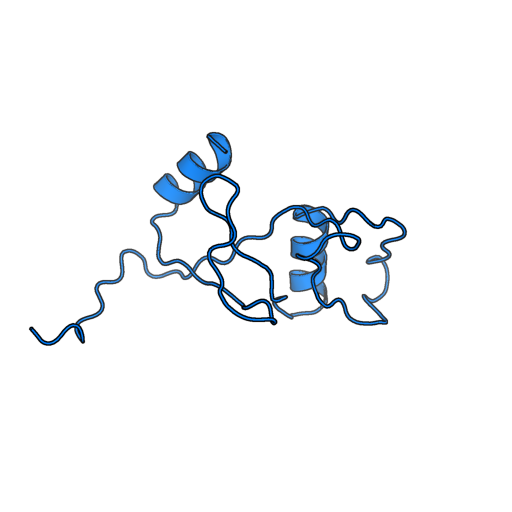 94 ? -8.277 10.711 4.448 1.00 75.62 94 GLY A N 1
ATOM 774 C CA . GLY A 1 94 ? -7.816 10.780 3.063 1.00 75.62 94 GLY A CA 1
ATOM 775 C C . GLY A 1 94 ? -7.941 12.176 2.448 1.00 75.62 94 GLY A C 1
ATOM 776 O O . GLY A 1 94 ? -7.068 12.568 1.684 1.00 75.62 94 GLY A O 1
ATOM 777 N N . VAL A 1 95 ? -8.987 12.934 2.799 1.00 79.56 95 VAL A N 1
ATOM 778 C CA . VAL A 1 95 ? -9.221 14.302 2.291 1.00 79.56 95 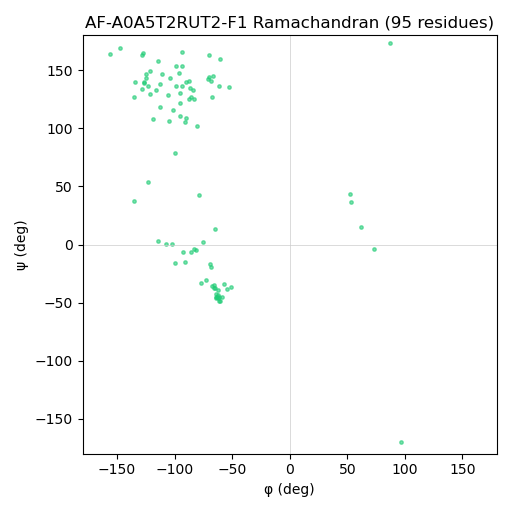VAL A CA 1
ATOM 779 C C . VAL A 1 95 ? -8.325 15.339 2.972 1.00 79.56 95 VAL A C 1
ATOM 781 O O . VAL A 1 95 ? -7.942 16.318 2.343 1.00 79.56 95 VAL A O 1
ATOM 784 N N . ARG A 1 96 ? -7.990 15.145 4.253 1.00 76.44 96 ARG A N 1
ATOM 785 C CA . ARG A 1 96 ? -7.156 16.079 5.036 1.00 76.44 96 ARG A CA 1
ATOM 786 C C . ARG A 1 96 ? -5.644 15.904 4.845 1.00 76.44 96 ARG A C 1
ATOM 788 O O . ARG A 1 96 ? -4.885 16.623 5.494 1.00 76.44 96 ARG A O 1
ATOM 795 N N . ARG A 1 97 ? -5.228 14.906 4.067 1.00 61.31 97 ARG A N 1
ATOM 796 C CA . ARG A 1 97 ? -3.827 14.510 3.897 1.00 61.31 97 ARG A CA 1
ATOM 797 C C . ARG A 1 97 ? -3.018 15.485 3.053 1.00 61.31 97 ARG A C 1
ATOM 799 O O . ARG A 1 97 ? -3.593 16.067 2.111 1.00 61.31 97 ARG A O 1
#

Organism: Salmonella enterica (NCBI:txid28901)

Secondary structure (DSSP, 8-state):
--------SSS--B-----EETTSTT-----S---TT----SSEE-HHHHHHHHHHHT-PPPB--EETTEE-S-SSS-B---B---HHHHHHHHH--